Protein AF-A0A6A6UYT1-F1 (afdb_monomer)

Secondary structure (DSSP, 8-state):
--PPP--------------------S-EEEEEEEEEPPPPP---TTS-PPPPP-PPPEEEEEEEEESS---TTSS----SEEEEE--SSTTSEEEEEEETTTEEEEEEE--SSPPTT-EEEEEEETTEEEEEEE----EEEE---TT-----TT---GGG-EEEEEEEEEEE-----

Mean predicted aligned error: 13.17 Å

Organism: NCBI:txid1340428

pLDDT: mean 73.72, std 19.57, range [36.47, 96.88]

Nearest PDB structures (foldseek):
  1mm5-assembly1_A  TM=1.759E-01  e=7.778E+00  Escherichia coli

Structure (mmCIF, N/CA/C/O backbone):
data_AF-A0A6A6UYT1-F1
#
_entry.id   AF-A0A6A6UYT1-F1
#
loop_
_atom_site.group_PDB
_atom_site.id
_atom_site.type_symbol
_atom_site.label_atom_id
_atom_site.label_alt_id
_atom_site.label_comp_id
_atom_site.label_asym_id
_atom_site.label_entity_id
_atom_site.label_seq_id
_atom_site.pdbx_PDB_ins_code
_atom_site.Cartn_x
_atom_site.Cartn_y
_atom_site.Cartn_z
_atom_site.occupancy
_atom_site.B_iso_or_equiv
_atom_site.auth_seq_id
_atom_site.auth_comp_id
_atom_site.auth_asym_id
_atom_site.auth_atom_id
_atom_site.pdbx_PDB_model_num
ATOM 1 N N . MET A 1 1 ? -73.719 22.645 8.901 1.00 40.03 1 MET A N 1
ATOM 2 C CA . MET A 1 1 ? -72.627 21.664 9.084 1.00 40.03 1 MET A CA 1
ATOM 3 C C . MET A 1 1 ? -71.324 22.352 8.708 1.00 40.03 1 MET A C 1
ATOM 5 O O . MET A 1 1 ? -71.218 22.826 7.587 1.00 40.03 1 MET A O 1
ATOM 9 N N . LYS A 1 2 ? -70.410 22.539 9.666 1.00 40.00 2 LYS A N 1
ATOM 10 C CA . LYS A 1 2 ? -69.171 23.323 9.520 1.00 40.00 2 LYS A CA 1
ATOM 11 C C . LYS A 1 2 ? -68.005 22.356 9.755 1.00 40.00 2 LYS A C 1
ATOM 13 O O . LYS A 1 2 ? -67.832 21.895 10.878 1.00 40.00 2 LYS A O 1
ATOM 18 N N . LEU A 1 3 ? -67.289 21.981 8.698 1.00 43.38 3 LEU A N 1
ATOM 19 C CA . LEU A 1 3 ? -66.118 21.103 8.774 1.00 43.38 3 LEU A CA 1
ATOM 20 C C . LEU A 1 3 ? -64.873 21.965 9.019 1.00 43.38 3 LEU A C 1
ATOM 22 O O . LEU A 1 3 ? -64.619 22.905 8.271 1.00 43.38 3 LEU A O 1
ATOM 26 N N . HIS A 1 4 ? -64.138 21.668 10.091 1.00 44.16 4 HIS A N 1
ATOM 27 C CA . HIS A 1 4 ? -62.822 22.246 10.375 1.00 44.16 4 HIS A CA 1
ATOM 28 C C . HIS A 1 4 ? -61.732 21.404 9.693 1.00 44.16 4 HIS A C 1
ATOM 30 O O . HIS A 1 4 ? -61.844 20.176 9.707 1.00 44.16 4 HIS A O 1
ATOM 36 N N . PRO A 1 5 ? -60.664 22.012 9.148 1.00 54.75 5 PRO A N 1
ATOM 37 C CA . PRO A 1 5 ? -59.503 21.266 8.682 1.00 54.75 5 PRO A CA 1
ATOM 38 C C . PRO A 1 5 ? -58.620 20.844 9.868 1.00 54.75 5 PRO A C 1
ATOM 40 O O . PRO A 1 5 ? -58.173 21.676 10.658 1.00 54.75 5 PRO A O 1
ATOM 43 N N . LEU A 1 6 ? -58.383 19.535 9.984 1.00 52.75 6 LEU A N 1
ATOM 44 C CA . LEU A 1 6 ? -57.418 18.940 10.907 1.00 52.75 6 LEU A CA 1
ATOM 45 C C . LEU A 1 6 ? -56.005 19.183 10.354 1.00 52.75 6 LEU A C 1
ATOM 47 O O . LEU A 1 6 ? -55.655 18.675 9.290 1.00 52.75 6 LEU A O 1
ATOM 51 N N . ASN A 1 7 ? -55.210 19.977 11.065 1.00 45.34 7 ASN A N 1
ATOM 52 C CA . ASN A 1 7 ? -53.822 20.273 10.726 1.00 45.34 7 ASN A CA 1
ATOM 53 C C . ASN A 1 7 ? -52.926 19.173 11.325 1.00 45.34 7 ASN A C 1
ATOM 55 O O . ASN A 1 7 ? -52.722 19.130 12.538 1.00 45.34 7 ASN A O 1
ATOM 59 N N . LEU A 1 8 ? -52.460 18.241 10.491 1.00 48.25 8 LEU A N 1
ATOM 60 C CA . LEU A 1 8 ? -51.587 17.129 10.882 1.00 48.25 8 LEU A CA 1
ATOM 61 C C . LEU A 1 8 ? -50.122 17.578 10.766 1.00 48.25 8 LEU A C 1
ATOM 63 O O . LEU A 1 8 ? -49.530 17.550 9.690 1.00 48.25 8 LEU A O 1
ATOM 67 N N . LEU A 1 9 ? -49.543 18.021 11.883 1.00 42.53 9 LEU A N 1
ATOM 68 C CA . LEU A 1 9 ? -48.105 18.268 12.008 1.00 42.53 9 LEU A CA 1
ATOM 69 C C . LEU A 1 9 ? -47.388 16.926 12.216 1.00 42.53 9 LEU A C 1
ATOM 71 O O . LEU A 1 9 ? -47.440 16.347 13.299 1.00 42.53 9 LEU A O 1
ATOM 75 N N . LEU A 1 10 ? -46.735 16.427 11.165 1.00 49.78 10 LEU A N 1
ATOM 76 C CA . LEU A 1 10 ? -45.767 15.331 11.255 1.00 49.78 10 LEU A CA 1
ATOM 77 C C . LEU A 1 10 ? -44.455 15.848 11.876 1.00 49.78 10 LEU A C 1
ATOM 79 O O . LEU A 1 10 ? -43.948 16.877 11.422 1.00 49.78 10 LEU A O 1
ATOM 83 N N . PRO A 1 11 ? -43.861 15.157 12.865 1.00 51.66 11 PRO A N 1
ATOM 84 C CA . PRO A 1 11 ? -42.520 15.483 13.326 1.00 51.66 11 PRO A CA 1
ATOM 85 C C . PRO A 1 11 ? -41.485 15.039 12.281 1.00 51.66 11 PRO A C 1
ATOM 87 O O . PRO A 1 11 ? -41.372 13.856 11.961 1.00 51.66 11 PRO A O 1
ATOM 90 N N . PHE A 1 12 ? -40.709 15.994 11.761 1.00 45.69 12 PHE A N 1
ATOM 91 C CA . PHE A 1 12 ? -39.468 15.716 11.040 1.00 45.69 12 PHE A CA 1
ATOM 92 C C . PHE A 1 12 ? -38.454 15.135 12.031 1.00 45.69 12 PHE A C 1
ATOM 94 O O . PHE A 1 12 ? -37.893 15.854 12.857 1.00 45.69 12 PHE A O 1
ATOM 101 N N . ILE A 1 13 ? -38.225 13.824 11.967 1.00 45.16 13 ILE A N 1
ATOM 102 C CA . ILE A 1 13 ? -37.104 13.191 12.661 1.00 45.16 13 ILE A CA 1
ATOM 103 C C . ILE A 1 13 ? -35.846 13.521 11.849 1.00 45.16 13 ILE A C 1
ATOM 105 O O . ILE A 1 13 ? -35.578 12.902 10.822 1.00 45.16 13 ILE A O 1
ATOM 109 N N . HIS A 1 14 ? -35.079 14.519 12.288 1.00 36.47 14 HIS A N 1
ATOM 110 C CA . HIS A 1 14 ? -33.721 14.728 11.792 1.00 36.47 14 HIS A CA 1
ATOM 111 C C . HIS A 1 14 ? -32.809 13.664 12.417 1.00 36.47 14 HIS A C 1
ATOM 113 O O . HIS A 1 14 ? -3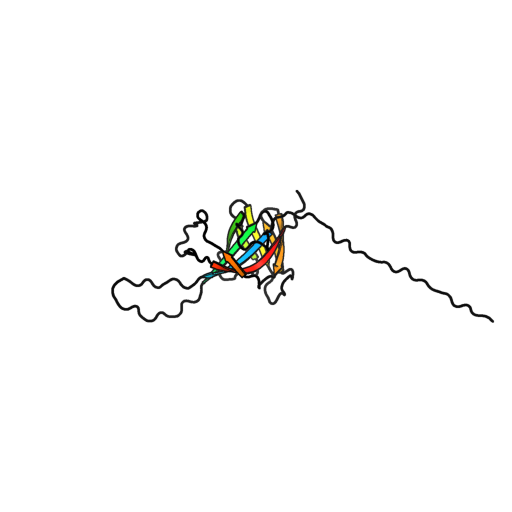2.364 13.818 13.552 1.00 36.47 14 HIS A O 1
ATOM 119 N N . LEU A 1 15 ? -32.521 12.582 11.684 1.00 37.88 15 LEU A N 1
ATOM 120 C CA . LEU A 1 15 ? -31.345 11.762 11.974 1.00 37.88 15 LEU A CA 1
ATOM 121 C C . LEU A 1 15 ? -30.106 12.586 11.610 1.00 37.88 15 LEU A C 1
ATOM 123 O O . LEU A 1 15 ? -29.667 12.610 10.462 1.00 37.88 15 LEU A O 1
ATOM 127 N N . THR A 1 16 ? -29.536 13.285 12.585 1.00 42.25 16 THR A N 1
ATOM 128 C CA . THR A 1 16 ? -28.141 13.704 12.494 1.00 42.25 16 THR A CA 1
ATOM 129 C C . THR A 1 16 ? -27.294 12.454 12.697 1.00 42.25 16 THR A C 1
ATOM 131 O O . THR A 1 16 ? -27.089 12.029 13.833 1.00 42.25 16 THR A O 1
ATOM 134 N N . ASN A 1 17 ? -26.829 11.838 11.606 1.00 43.53 17 ASN A N 1
ATOM 135 C CA . ASN A 1 17 ? -25.695 10.922 11.676 1.00 43.53 17 ASN A CA 1
ATOM 136 C C . ASN A 1 17 ? -24.505 11.737 12.193 1.00 43.53 17 ASN A C 1
ATOM 138 O O . ASN A 1 17 ? -23.814 12.403 11.425 1.00 43.53 17 ASN A O 1
ATOM 142 N N . ALA A 1 18 ? -24.294 11.732 13.507 1.00 42.59 18 ALA A N 1
ATOM 143 C CA . ALA A 1 18 ? -22.993 12.058 14.052 1.00 42.59 18 ALA A CA 1
ATOM 144 C C . ALA A 1 18 ? -22.072 10.925 13.598 1.00 42.59 18 ALA A C 1
ATOM 146 O O . ALA A 1 18 ? -22.158 9.806 14.103 1.00 42.59 18 ALA A O 1
ATOM 147 N N . LEU A 1 19 ? -21.269 11.198 12.569 1.00 45.78 19 LEU A N 1
ATOM 148 C CA . LEU A 1 19 ? -20.187 10.316 12.162 1.00 45.78 19 LEU A CA 1
ATOM 149 C C . LEU A 1 19 ? -19.305 10.126 13.407 1.00 45.78 19 LEU A C 1
ATOM 151 O O . LEU A 1 19 ? -18.877 11.137 13.973 1.00 45.78 19 LEU A O 1
ATOM 155 N N . PRO A 1 20 ? -19.092 8.897 13.905 1.00 43.19 20 PRO A N 1
ATOM 156 C CA . PRO A 1 20 ? -18.252 8.708 15.073 1.00 43.19 20 PRO A CA 1
ATOM 157 C C . PRO A 1 20 ? -16.861 9.242 14.737 1.00 43.19 20 PRO A C 1
ATOM 159 O O . PRO A 1 20 ? -16.185 8.711 13.860 1.00 43.19 20 PRO A O 1
ATOM 162 N N . THR A 1 21 ? -16.426 10.290 15.437 1.00 46.25 21 THR A N 1
ATOM 163 C CA . THR A 1 21 ? -15.017 10.684 15.516 1.00 46.25 21 THR A CA 1
ATOM 164 C C . THR A 1 21 ? -14.307 9.606 16.320 1.00 46.25 21 THR A C 1
ATOM 166 O O . THR A 1 21 ? -14.049 9.753 17.513 1.00 46.25 21 THR A O 1
ATOM 169 N N . THR A 1 22 ? -14.109 8.458 15.687 1.00 45.28 22 THR A N 1
ATOM 170 C CA . THR A 1 22 ? -13.227 7.425 16.195 1.00 45.28 22 THR A CA 1
ATOM 171 C C . THR A 1 22 ? -11.833 7.948 15.920 1.00 45.28 22 THR A C 1
ATOM 173 O O . THR A 1 22 ? -11.444 8.137 14.769 1.00 45.28 22 THR A O 1
ATOM 176 N N . THR A 1 23 ? -11.113 8.285 16.985 1.00 50.88 23 THR A N 1
ATOM 177 C CA . THR A 1 23 ? -9.672 8.515 16.925 1.00 50.88 23 THR A CA 1
ATOM 178 C C . THR A 1 23 ? -9.045 7.154 16.638 1.00 50.88 23 THR A C 1
ATOM 180 O O . THR A 1 23 ? -8.637 6.449 17.552 1.00 50.88 23 THR A O 1
ATOM 183 N N . GLY A 1 24 ? -9.127 6.723 15.379 1.00 52.88 24 GLY A N 1
ATOM 184 C CA . GLY A 1 24 ? -8.526 5.485 14.914 1.00 52.88 24 GLY A CA 1
ATOM 185 C C . GLY A 1 24 ? -7.011 5.547 15.069 1.00 52.88 24 GLY A C 1
ATOM 186 O O . GLY A 1 24 ? -6.418 6.630 15.109 1.00 52.88 24 GLY A O 1
ATOM 187 N N . SER A 1 25 ? -6.395 4.378 15.159 1.00 64.12 25 SER A N 1
ATOM 188 C CA . SER A 1 25 ? -4.965 4.171 15.101 1.00 64.12 25 SER A CA 1
ATOM 189 C C . SER A 1 25 ? -4.427 4.965 13.911 1.00 64.12 25 SER A C 1
ATOM 191 O O . SER A 1 25 ? -4.975 4.895 12.805 1.00 64.12 25 SER A O 1
ATOM 193 N N . PRO A 1 26 ? -3.358 5.747 14.113 1.00 80.62 26 PRO A N 1
ATOM 194 C CA . PRO A 1 26 ? -2.771 6.574 13.068 1.00 80.62 26 PRO A CA 1
ATOM 195 C C . PRO A 1 26 ? -2.078 5.738 11.972 1.00 80.62 26 PRO A C 1
ATOM 197 O O . PRO A 1 26 ? -1.466 6.295 11.058 1.00 80.62 26 PRO A O 1
ATOM 200 N N . HIS A 1 27 ? -2.140 4.407 12.054 1.00 92.25 27 HIS A N 1
ATOM 201 C CA . HIS A 1 27 ? -1.468 3.523 11.126 1.00 92.25 27 HIS A CA 1
ATOM 202 C C . HIS A 1 27 ? -2.150 3.508 9.758 1.00 92.25 27 HIS A C 1
ATOM 204 O O . HIS A 1 27 ? -3.363 3.333 9.620 1.00 92.25 27 HIS A O 1
ATOM 210 N N . THR A 1 28 ? -1.334 3.661 8.720 1.00 93.81 28 THR A N 1
ATOM 211 C CA . THR A 1 28 ? -1.781 3.602 7.327 1.00 93.81 28 THR A CA 1
ATOM 212 C C . THR A 1 28 ? -0.826 2.757 6.508 1.00 93.81 28 THR A C 1
ATOM 214 O O . THR A 1 28 ? 0.379 2.719 6.770 1.00 93.81 28 THR A O 1
ATOM 217 N N . LEU A 1 29 ? -1.372 2.064 5.516 1.00 94.44 29 LEU A N 1
ATOM 218 C CA . LEU A 1 29 ? -0.606 1.197 4.639 1.00 94.44 29 LEU A CA 1
ATOM 219 C C . LEU A 1 29 ? -0.995 1.475 3.187 1.00 94.44 29 LEU A C 1
ATOM 221 O O . LEU A 1 29 ? -2.172 1.484 2.850 1.00 94.44 29 LEU A O 1
ATOM 225 N N . TYR A 1 30 ? -0.010 1.719 2.333 1.00 93.75 30 TYR A N 1
ATOM 226 C CA . TYR A 1 30 ? -0.198 1.971 0.906 1.00 93.75 30 TYR A CA 1
ATOM 227 C C . TYR A 1 30 ? 0.334 0.785 0.120 1.00 93.75 30 TYR A C 1
ATOM 229 O O . TYR A 1 30 ? 1.468 0.362 0.326 1.00 93.75 30 TYR A O 1
ATOM 237 N N . LEU A 1 31 ? -0.483 0.248 -0.772 1.00 94.44 31 LEU A N 1
ATOM 238 C CA . LEU A 1 31 ? -0.118 -0.829 -1.677 1.00 94.44 31 LEU A CA 1
ATOM 239 C C . LEU A 1 31 ? 0.179 -0.210 -3.036 1.00 94.44 31 LEU A C 1
ATOM 241 O O . LEU A 1 31 ? -0.692 0.416 -3.640 1.00 94.44 31 LEU A O 1
ATOM 245 N N . LEU A 1 32 ? 1.425 -0.334 -3.471 1.00 92.25 32 LEU A N 1
ATOM 246 C CA . LEU A 1 32 ? 1.969 0.347 -4.633 1.00 92.25 32 LEU A CA 1
ATOM 247 C C . LEU A 1 32 ? 2.352 -0.652 -5.717 1.00 92.25 32 LEU A C 1
ATOM 249 O O . LEU A 1 32 ? 2.909 -1.709 -5.415 1.00 92.25 32 LEU A O 1
ATOM 253 N N . THR A 1 33 ? 2.176 -0.258 -6.971 1.00 91.00 33 THR A N 1
ATOM 254 C CA . THR A 1 33 ? 2.817 -0.897 -8.123 1.00 91.00 33 THR A CA 1
ATOM 255 C C . THR A 1 33 ? 3.837 0.062 -8.709 1.00 91.00 33 THR A C 1
ATOM 257 O O . THR A 1 33 ? 3.494 1.147 -9.172 1.00 91.00 33 THR A O 1
ATOM 260 N N . CYS A 1 34 ? 5.101 -0.339 -8.688 1.00 86.62 34 CYS A N 1
ATOM 261 C CA . CYS A 1 34 ? 6.221 0.409 -9.237 1.00 86.62 34 CYS A CA 1
ATOM 262 C C . CYS A 1 34 ? 6.620 -0.162 -10.592 1.00 86.62 34 CYS A C 1
ATOM 264 O O . CYS A 1 34 ? 6.793 -1.375 -10.732 1.00 86.62 34 CYS A O 1
ATOM 266 N N . LEU A 1 35 ? 6.798 0.704 -11.586 1.00 80.44 35 LEU A N 1
ATOM 267 C CA . LEU A 1 35 ? 7.278 0.292 -12.901 1.00 80.44 35 LEU A CA 1
ATOM 268 C C . LEU A 1 35 ? 8.803 0.359 -12.923 1.00 80.44 35 LEU A C 1
ATOM 270 O O . LEU A 1 35 ? 9.390 1.432 -12.793 1.00 80.44 35 LEU A O 1
ATOM 274 N N . SER A 1 36 ? 9.447 -0.792 -13.103 1.00 68.81 36 SER A N 1
ATOM 275 C CA . SER A 1 36 ? 10.892 -0.854 -13.287 1.00 68.81 36 SER A CA 1
ATOM 276 C C . SER A 1 36 ? 11.229 -0.717 -14.772 1.00 68.81 36 SER A C 1
ATOM 278 O O . SER A 1 36 ? 10.698 -1.478 -15.596 1.00 68.81 36 SER A O 1
ATOM 280 N N . PRO A 1 37 ? 12.128 0.211 -15.152 1.00 59.66 37 PRO A N 1
ATOM 281 C CA . PRO A 1 37 ? 12.653 0.231 -16.506 1.00 59.66 37 PRO A CA 1
ATOM 282 C C . PRO A 1 37 ? 13.384 -1.094 -16.788 1.00 59.66 37 PRO A C 1
ATOM 284 O O . PRO A 1 37 ? 13.997 -1.666 -15.881 1.00 59.66 37 PRO A O 1
ATOM 287 N N . PRO A 1 38 ? 13.330 -1.614 -18.027 1.00 56.16 38 PRO A N 1
ATOM 288 C CA . PRO A 1 38 ? 14.017 -2.852 -18.368 1.00 56.16 38 PRO A CA 1
ATOM 289 C C . PRO A 1 38 ? 15.521 -2.718 -18.075 1.00 56.16 38 PRO A C 1
ATOM 291 O O . PRO A 1 38 ? 16.105 -1.667 -18.365 1.00 56.16 38 PRO A O 1
ATOM 294 N N . PRO A 1 39 ? 16.168 -3.756 -17.506 1.00 57.06 39 PRO A N 1
ATOM 295 C CA . PRO A 1 39 ? 17.579 -3.683 -17.162 1.00 57.06 39 PRO A CA 1
ATOM 296 C C . PRO A 1 39 ? 18.408 -3.385 -18.417 1.00 57.06 39 PRO A C 1
ATOM 298 O O . PRO A 1 39 ? 18.122 -3.943 -19.486 1.00 57.06 39 PRO A O 1
ATOM 301 N N . PRO A 1 40 ? 19.443 -2.529 -18.321 1.00 55.50 40 PRO A N 1
ATOM 302 C CA . PRO A 1 40 ? 20.315 -2.285 -19.454 1.00 55.50 40 PRO A CA 1
ATOM 303 C C . PRO A 1 40 ? 20.961 -3.611 -19.878 1.00 55.50 40 PRO A C 1
ATOM 305 O O . PRO A 1 40 ? 21.370 -4.406 -19.024 1.00 55.50 40 PRO A O 1
ATOM 308 N N . PRO A 1 41 ? 21.060 -3.879 -21.188 1.00 56.25 41 PRO A N 1
ATOM 309 C CA . PRO A 1 41 ? 21.646 -5.116 -21.684 1.00 56.25 41 PRO A CA 1
ATOM 310 C C . PRO A 1 41 ? 23.091 -5.257 -21.176 1.00 56.25 41 PRO A C 1
ATOM 312 O O . PRO A 1 41 ? 23.835 -4.267 -21.157 1.00 56.25 41 PRO A O 1
ATOM 315 N N . PRO A 1 42 ? 23.547 -6.471 -20.820 1.00 57.78 42 PRO A N 1
ATOM 316 C CA . PRO A 1 42 ? 24.960 -6.713 -20.585 1.00 57.78 42 PRO A CA 1
ATOM 317 C C . PRO A 1 42 ? 25.696 -6.582 -21.925 1.00 57.78 42 PRO A C 1
ATOM 319 O O . PRO A 1 42 ? 25.802 -7.539 -22.684 1.00 57.78 42 PRO A O 1
ATOM 322 N N . CYS A 1 43 ? 26.182 -5.386 -22.248 1.00 57.41 43 CYS A N 1
ATOM 323 C CA . CYS A 1 43 ? 27.049 -5.170 -23.401 1.00 57.41 43 CYS A CA 1
ATOM 324 C C . CYS A 1 43 ? 28.503 -5.432 -22.960 1.00 57.41 43 CYS A C 1
ATOM 326 O O . CYS A 1 43 ? 29.093 -4.592 -22.268 1.00 57.41 43 CYS A O 1
ATOM 328 N N . PRO A 1 44 ? 29.121 -6.580 -23.312 1.00 58.34 44 PRO A N 1
ATOM 329 C CA . PRO A 1 44 ? 30.555 -6.748 -23.126 1.00 58.34 44 PRO A CA 1
ATOM 330 C C . PRO A 1 44 ? 31.273 -5.670 -23.944 1.00 58.34 44 PRO A C 1
ATOM 332 O O . PRO A 1 44 ? 30.966 -5.456 -25.114 1.00 58.34 44 PRO A O 1
ATOM 335 N N . ARG A 1 45 ? 32.211 -4.974 -23.294 1.00 52.56 45 ARG A N 1
ATOM 336 C CA . ARG A 1 45 ? 32.819 -3.680 -23.664 1.00 52.56 45 ARG A CA 1
ATOM 337 C C . ARG A 1 45 ? 33.466 -3.540 -25.061 1.00 52.56 45 ARG A C 1
ATOM 339 O O . ARG A 1 45 ? 34.144 -2.543 -25.271 1.00 52.56 45 ARG A O 1
ATOM 346 N N . LEU A 1 46 ? 33.307 -4.466 -26.011 1.00 52.12 46 LEU A N 1
ATOM 347 C CA . LEU A 1 46 ? 34.089 -4.439 -27.253 1.00 52.12 46 LEU A CA 1
ATOM 348 C C . LEU A 1 46 ? 33.389 -4.736 -28.587 1.00 52.12 46 LEU A C 1
ATOM 350 O O . LEU A 1 46 ? 33.989 -4.382 -29.594 1.00 52.12 46 LEU A O 1
ATOM 354 N N . PHE A 1 47 ? 32.172 -5.287 -28.679 1.00 48.50 47 PHE A N 1
ATOM 355 C CA . PHE A 1 47 ? 31.579 -5.548 -30.006 1.00 48.50 47 PHE A CA 1
ATOM 356 C C . PHE A 1 47 ? 30.047 -5.443 -30.029 1.00 48.50 47 PHE A C 1
ATOM 358 O O . PHE A 1 47 ? 29.370 -6.138 -29.283 1.00 48.50 47 PHE A O 1
ATOM 365 N N . LEU A 1 48 ? 29.546 -4.561 -30.909 1.00 53.00 48 LEU A N 1
ATOM 366 C CA . LEU A 1 48 ? 28.226 -4.548 -31.567 1.00 53.00 48 LEU A CA 1
ATOM 367 C C . LEU A 1 48 ? 27.099 -5.281 -30.811 1.00 53.00 48 LEU A C 1
ATOM 369 O O . LEU A 1 48 ? 26.899 -6.479 -31.002 1.00 53.00 48 LEU A O 1
ATOM 373 N N . CYS A 1 49 ? 26.323 -4.553 -30.001 1.00 59.31 49 CYS A N 1
ATOM 374 C CA . CYS A 1 49 ? 25.129 -5.121 -29.372 1.00 59.31 49 CYS A CA 1
ATOM 375 C C . CYS A 1 49 ? 24.050 -5.350 -30.460 1.00 59.31 49 CYS A C 1
ATOM 377 O O . CYS A 1 49 ? 23.713 -4.403 -31.179 1.00 59.31 49 CYS A O 1
ATOM 379 N N . PRO A 1 50 ? 23.538 -6.584 -30.645 1.00 54.81 50 PRO A N 1
ATOM 380 C CA . PRO A 1 50 ? 22.438 -6.841 -31.571 1.00 54.81 50 PRO A CA 1
ATOM 381 C C . PRO A 1 50 ? 21.161 -6.115 -31.104 1.00 54.81 50 PRO A C 1
ATOM 383 O O . PRO A 1 50 ? 21.022 -5.850 -29.907 1.00 54.81 50 PRO A O 1
ATOM 386 N N . PRO A 1 51 ? 20.223 -5.784 -32.014 1.00 50.72 51 PRO A N 1
ATOM 387 C CA . PRO A 1 51 ? 18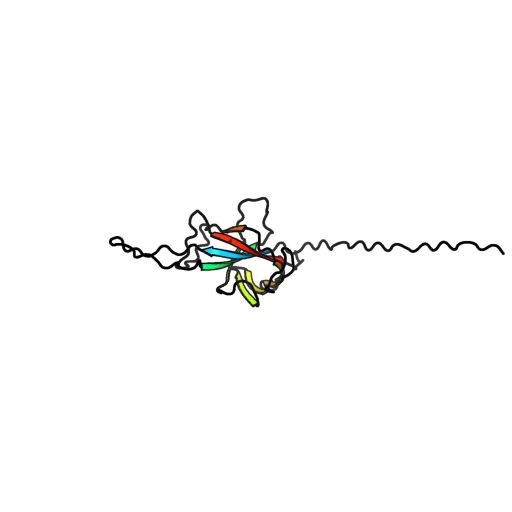.954 -5.167 -31.639 1.00 50.72 51 PRO A CA 1
ATOM 388 C C . PRO A 1 51 ? 18.196 -6.075 -30.662 1.00 50.72 51 PRO A C 1
ATOM 390 O O . PRO A 1 51 ? 17.952 -7.251 -30.934 1.00 50.72 51 PRO A O 1
ATOM 393 N N . ILE A 1 52 ? 17.882 -5.514 -29.499 1.00 54.56 52 ILE A N 1
ATOM 394 C CA . ILE A 1 52 ? 17.292 -6.200 -28.348 1.00 54.56 52 ILE A CA 1
ATOM 395 C C . ILE A 1 52 ? 15.788 -6.380 -28.612 1.00 54.56 52 ILE A C 1
ATOM 397 O O . ILE A 1 52 ? 15.140 -5.410 -29.015 1.00 54.56 52 ILE A O 1
ATOM 401 N N . PRO A 1 53 ? 15.198 -7.573 -28.404 1.00 52.34 53 PRO A N 1
ATOM 402 C CA . PRO A 1 53 ? 13.745 -7.700 -28.351 1.00 52.34 53 PRO A CA 1
ATOM 403 C C . PRO A 1 53 ? 13.219 -6.912 -27.140 1.00 52.34 53 PRO A C 1
ATOM 405 O O . PRO A 1 53 ? 13.875 -6.932 -26.103 1.00 52.34 53 PRO A O 1
ATOM 408 N N . PRO A 1 54 ? 12.071 -6.221 -27.226 1.00 50.62 54 PRO A N 1
ATOM 409 C CA . PRO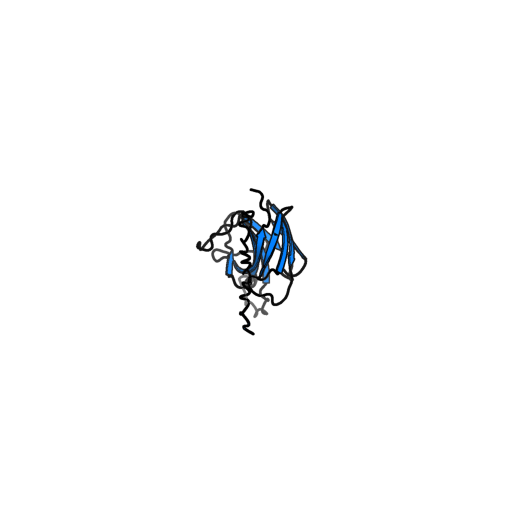 A 1 54 ? 11.558 -5.425 -26.116 1.00 50.62 54 PRO A CA 1
ATOM 410 C C . PRO A 1 54 ? 11.337 -6.323 -24.893 1.00 50.62 54 PRO A C 1
ATOM 412 O O . PRO A 1 54 ? 10.410 -7.130 -24.869 1.00 50.62 54 PRO A O 1
ATOM 415 N N . THR A 1 55 ? 12.202 -6.214 -23.886 1.00 55.31 55 THR A N 1
ATOM 416 C CA . THR A 1 55 ? 11.950 -6.782 -22.565 1.00 55.31 55 THR A CA 1
ATOM 417 C C . THR A 1 55 ? 10.780 -6.004 -21.982 1.00 55.31 55 THR A C 1
ATOM 419 O O . THR A 1 55 ? 10.860 -4.783 -21.840 1.00 55.31 55 THR A O 1
ATOM 422 N N . SER A 1 56 ? 9.669 -6.689 -21.720 1.00 54.19 56 SER A N 1
ATOM 423 C CA . SER A 1 56 ? 8.498 -6.082 -21.093 1.00 54.19 56 SER A CA 1
ATOM 424 C C . SER A 1 56 ? 8.904 -5.384 -19.788 1.00 54.19 56 SER A C 1
ATOM 426 O O . SER A 1 56 ? 9.768 -5.907 -19.078 1.00 54.19 56 SER A O 1
ATOM 428 N N . PRO A 1 57 ? 8.324 -4.212 -19.468 1.00 60.72 57 PRO A N 1
ATOM 429 C CA . PRO A 1 57 ? 8.569 -3.567 -18.184 1.00 60.72 57 PRO A CA 1
ATOM 430 C C . PRO A 1 57 ? 8.200 -4.540 -17.060 1.00 60.72 57 PRO A C 1
ATOM 432 O O . PRO A 1 57 ? 7.141 -5.166 -17.105 1.00 60.72 57 PRO A O 1
ATOM 435 N N . SER A 1 58 ? 9.089 -4.688 -16.080 1.00 72.88 58 SER A N 1
ATOM 436 C CA . SER A 1 58 ? 8.798 -5.456 -14.869 1.00 72.88 58 SER A CA 1
ATOM 437 C C . SER A 1 58 ? 8.057 -4.548 -13.897 1.00 72.88 58 SER A C 1
ATOM 439 O O . SER A 1 58 ? 8.452 -3.394 -13.722 1.00 72.88 58 SER A O 1
ATOM 441 N N . SER A 1 59 ? 7.013 -5.049 -13.245 1.00 79.62 59 SER A N 1
ATOM 442 C CA . SER A 1 59 ? 6.394 -4.363 -12.112 1.00 79.62 59 SER A CA 1
ATOM 443 C C . SER A 1 59 ? 6.916 -4.930 -10.794 1.00 79.62 59 SER A C 1
ATOM 445 O O . SER A 1 59 ? 7.223 -6.116 -10.690 1.00 79.62 59 SER A O 1
ATOM 447 N N . THR A 1 60 ? 7.025 -4.070 -9.787 1.00 85.25 60 THR A N 1
ATOM 448 C CA . THR A 1 60 ? 7.330 -4.445 -8.403 1.00 85.25 60 THR A CA 1
ATOM 449 C C . THR A 1 60 ? 6.193 -3.969 -7.518 1.00 85.25 60 THR A C 1
ATOM 451 O O . THR A 1 60 ? 5.721 -2.845 -7.670 1.00 85.25 60 THR A O 1
ATOM 454 N N . HIS A 1 61 ? 5.763 -4.805 -6.581 1.00 89.75 61 HIS A N 1
ATOM 455 C CA . HIS A 1 61 ? 4.628 -4.518 -5.715 1.00 89.75 61 HIS A CA 1
ATOM 456 C C . HIS A 1 61 ? 5.129 -4.250 -4.293 1.00 89.75 61 HIS A C 1
ATOM 458 O O . HIS A 1 61 ? 5.715 -5.129 -3.662 1.00 89.75 61 HIS A O 1
ATOM 464 N N . LEU A 1 62 ? 4.922 -3.033 -3.787 1.00 90.94 62 LEU A N 1
ATOM 465 C CA . LEU A 1 62 ? 5.405 -2.600 -2.472 1.00 90.94 62 LEU A CA 1
ATOM 466 C C . LEU A 1 62 ? 4.252 -2.279 -1.521 1.00 90.94 62 LEU A C 1
ATOM 468 O O . LEU A 1 62 ? 3.325 -1.563 -1.877 1.00 90.94 62 LEU A O 1
ATOM 472 N N . ALA A 1 63 ? 4.341 -2.747 -0.282 1.00 92.81 63 ALA A N 1
ATOM 473 C CA . ALA A 1 63 ? 3.497 -2.316 0.820 1.00 92.81 63 ALA A CA 1
ATOM 474 C C . ALA A 1 63 ? 4.269 -1.315 1.684 1.00 92.81 63 ALA A C 1
ATOM 476 O O . ALA A 1 63 ? 5.267 -1.671 2.307 1.00 92.81 63 ALA A O 1
ATOM 477 N N . VAL A 1 64 ? 3.806 -0.073 1.740 1.00 91.75 64 VAL A N 1
ATOM 478 C CA . VAL A 1 64 ? 4.450 1.027 2.456 1.00 91.75 64 VAL A CA 1
ATOM 479 C C . VAL A 1 64 ? 3.645 1.355 3.704 1.00 91.75 64 VAL A C 1
ATOM 481 O O . VAL A 1 64 ? 2.499 1.787 3.617 1.00 91.75 64 VAL A O 1
ATOM 484 N N . PHE A 1 65 ? 4.246 1.144 4.868 1.00 92.44 65 PHE A N 1
ATOM 485 C CA . PHE A 1 65 ? 3.607 1.296 6.167 1.00 92.44 65 PHE A CA 1
ATOM 486 C C . PHE A 1 65 ? 4.063 2.574 6.873 1.00 92.44 65 PHE A C 1
ATOM 488 O O . PHE A 1 65 ? 5.261 2.861 6.961 1.00 92.44 65 PHE A O 1
ATOM 495 N N . PHE A 1 66 ? 3.103 3.299 7.441 1.00 91.62 66 PHE A N 1
ATOM 496 C CA . PHE A 1 66 ? 3.336 4.465 8.278 1.00 91.62 66 PHE A CA 1
ATOM 497 C C . PHE A 1 66 ? 2.648 4.295 9.629 1.00 91.62 66 PHE A C 1
ATOM 499 O O . PHE A 1 66 ? 1.450 4.024 9.682 1.00 91.62 66 PHE A O 1
ATOM 506 N N . THR A 1 67 ? 3.372 4.559 10.717 1.00 90.50 67 THR A N 1
ATOM 507 C CA . THR A 1 67 ? 2.788 4.662 12.066 1.00 90.50 67 THR A CA 1
ATOM 508 C C . THR A 1 67 ? 2.037 5.972 12.296 1.00 90.50 67 THR A C 1
ATOM 510 O O . THR A 1 67 ? 1.355 6.131 13.299 1.00 90.50 67 THR A O 1
ATOM 513 N N . THR A 1 68 ? 2.188 6.940 11.398 1.00 85.88 68 THR A N 1
ATOM 514 C CA . THR A 1 68 ? 1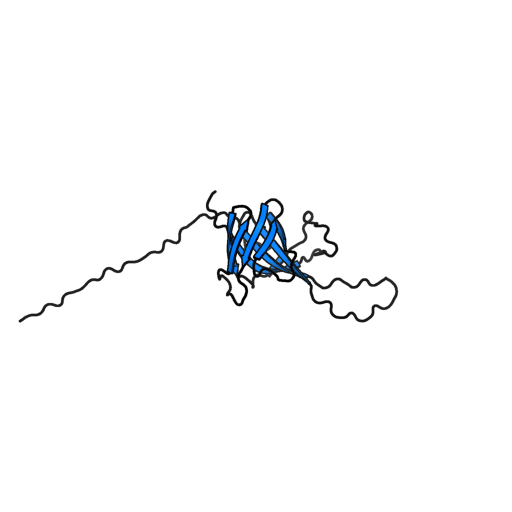.452 8.207 11.415 1.00 85.88 68 THR A CA 1
ATOM 515 C C . THR A 1 68 ? 1.054 8.572 9.999 1.00 85.88 68 THR A C 1
ATOM 517 O O . THR A 1 68 ? 1.922 8.471 9.130 1.00 85.88 68 THR A O 1
ATOM 520 N N . PRO A 1 69 ? -0.184 9.030 9.734 1.00 81.50 69 PRO A N 1
ATOM 521 C CA . PRO A 1 69 ? -0.618 9.267 8.374 1.00 81.50 69 PRO A CA 1
ATOM 522 C C . PRO A 1 69 ? 0.304 10.280 7.698 1.00 81.50 69 PRO A C 1
ATOM 524 O O . PRO A 1 69 ? 0.664 11.293 8.312 1.00 81.50 69 PRO A O 1
ATOM 527 N N . PRO A 1 70 ? 0.696 10.017 6.448 1.00 80.38 70 PRO A N 1
ATOM 528 C CA . PRO A 1 70 ? 1.592 10.898 5.739 1.00 80.38 70 PRO A CA 1
ATOM 529 C C . PRO A 1 70 ? 0.981 12.300 5.551 1.00 80.38 70 PRO A C 1
ATOM 531 O O . PRO A 1 70 ? -0.179 12.444 5.165 1.00 80.38 70 PRO A O 1
ATOM 534 N N . ASN A 1 71 ? 1.766 13.360 5.772 1.00 79.50 71 ASN A N 1
ATOM 535 C CA . ASN A 1 71 ? 1.361 14.729 5.452 1.00 79.50 71 ASN A CA 1
ATOM 536 C C . ASN A 1 71 ? 1.413 14.945 3.936 1.00 79.50 71 ASN A C 1
ATOM 538 O O . ASN A 1 71 ? 2.461 15.280 3.385 1.00 79.50 71 ASN A O 1
ATOM 542 N N . LEU A 1 72 ? 0.263 14.818 3.277 1.00 73.50 72 LEU A N 1
ATOM 543 C CA . LEU A 1 72 ? 0.118 14.953 1.823 1.00 73.50 72 LEU A CA 1
ATOM 544 C C . LEU A 1 72 ? 0.516 16.336 1.264 1.00 73.50 72 LEU A C 1
ATOM 546 O O . LEU A 1 72 ? 0.656 16.485 0.056 1.00 73.50 72 LEU A O 1
ATOM 550 N N . SER A 1 73 ? 0.727 17.349 2.115 1.00 74.31 73 SER A N 1
ATOM 551 C CA . SER A 1 73 ? 1.271 18.651 1.688 1.00 74.31 73 SER A CA 1
ATOM 552 C C . SER A 1 73 ? 2.799 18.641 1.541 1.00 74.31 73 SER A C 1
ATOM 554 O O . SER A 1 73 ? 3.369 19.554 0.940 1.00 74.31 73 SER A O 1
ATOM 556 N N . SER A 1 74 ? 3.479 17.638 2.106 1.00 73.44 74 SER A N 1
ATOM 557 C CA . SER A 1 74 ? 4.920 17.448 1.948 1.00 73.44 74 SER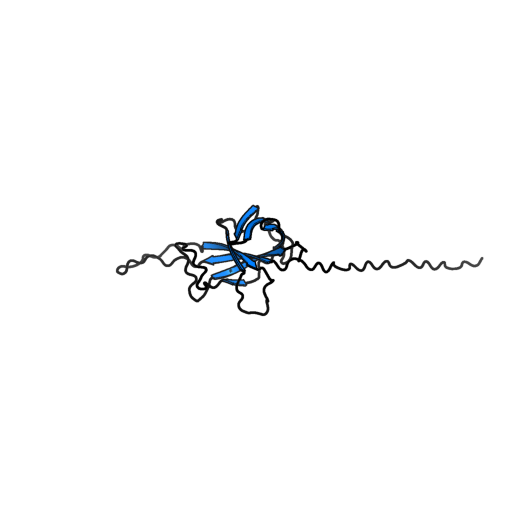 A CA 1
ATOM 558 C C . SER A 1 74 ? 5.229 16.737 0.635 1.00 73.44 74 SER A C 1
ATOM 560 O O . SER A 1 74 ? 4.581 15.759 0.273 1.00 73.44 74 SER A O 1
ATOM 562 N N . LYS A 1 75 ? 6.285 17.190 -0.048 1.00 72.38 75 LYS A N 1
ATOM 563 C CA . LYS A 1 75 ? 6.782 16.561 -1.282 1.00 72.38 75 LYS A CA 1
ATOM 564 C C . LYS A 1 75 ? 7.531 15.250 -1.037 1.00 72.38 75 LYS A C 1
ATOM 566 O O . LYS A 1 75 ? 7.678 14.463 -1.964 1.00 72.38 75 LYS A O 1
ATOM 571 N N . THR A 1 76 ? 8.017 15.033 0.183 1.00 75.81 76 THR A N 1
ATOM 572 C CA . THR A 1 76 ? 8.830 13.866 0.543 1.00 75.81 76 THR A CA 1
ATOM 573 C C . THR A 1 76 ? 8.418 13.371 1.914 1.00 75.81 76 THR A C 1
ATOM 575 O O . THR A 1 76 ? 8.214 14.178 2.828 1.00 75.81 76 THR A O 1
ATOM 578 N N . GLN A 1 77 ? 8.284 12.053 2.044 1.00 80.50 77 GLN A N 1
ATOM 579 C CA . GLN A 1 77 ? 7.903 11.392 3.284 1.00 80.50 77 GLN A CA 1
ATOM 580 C C . GLN A 1 77 ? 8.666 10.086 3.429 1.00 80.50 77 GLN A C 1
ATOM 582 O O . GLN A 1 77 ? 8.789 9.332 2.466 1.00 80.50 77 GLN A O 1
ATOM 587 N N . THR A 1 78 ? 9.158 9.832 4.636 1.00 83.19 78 THR A N 1
ATOM 588 C CA . THR A 1 78 ? 9.877 8.603 4.959 1.00 83.19 78 THR A CA 1
ATOM 589 C C . THR A 1 78 ? 8.890 7.620 5.579 1.00 83.19 78 THR A C 1
ATOM 591 O O . THR A 1 78 ? 8.294 7.942 6.613 1.00 83.19 78 THR A O 1
ATOM 594 N N . PRO A 1 79 ? 8.669 6.448 4.965 1.00 86.56 79 PRO A N 1
ATOM 595 C CA . PRO A 1 79 ? 7.814 5.437 5.555 1.00 86.56 79 PRO A CA 1
ATOM 596 C C . PRO A 1 79 ? 8.452 4.834 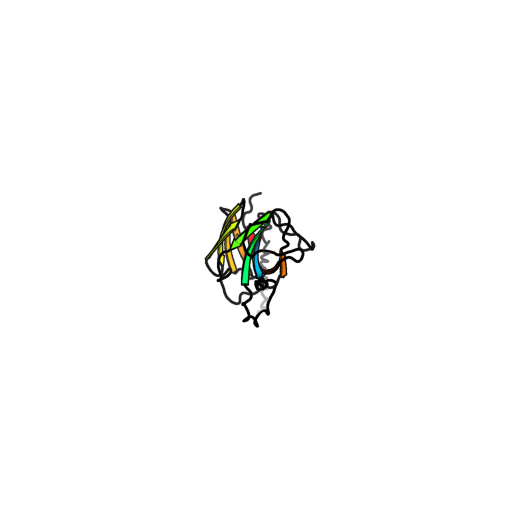6.795 1.00 86.56 79 PRO A C 1
ATOM 598 O O . PRO A 1 79 ? 9.672 4.805 6.945 1.00 86.56 79 PRO A O 1
ATOM 601 N N . THR A 1 80 ? 7.612 4.316 7.684 1.00 89.00 80 THR A N 1
ATOM 602 C CA . THR A 1 80 ? 8.101 3.624 8.873 1.00 89.00 80 THR A CA 1
ATOM 603 C C . THR A 1 80 ? 8.683 2.261 8.512 1.00 89.00 80 THR A C 1
ATOM 605 O O . THR A 1 80 ? 9.674 1.832 9.097 1.00 89.00 80 THR A O 1
ATOM 608 N N . SER A 1 81 ? 8.064 1.563 7.559 1.00 89.12 81 SER A N 1
ATOM 609 C CA . SER A 1 81 ? 8.556 0.284 7.054 1.00 89.12 81 SER A CA 1
ATOM 610 C C . SER A 1 81 ? 8.002 -0.001 5.663 1.00 89.12 81 SER A C 1
ATOM 612 O O . SER A 1 81 ? 6.970 0.542 5.269 1.00 89.12 81 SER A O 1
ATOM 614 N N . ILE A 1 82 ? 8.682 -0.869 4.922 1.00 87.31 82 ILE A N 1
ATOM 615 C CA . ILE A 1 82 ? 8.268 -1.324 3.596 1.00 87.31 82 ILE A CA 1
ATOM 616 C C . ILE A 1 82 ? 8.322 -2.852 3.582 1.00 87.31 82 ILE A C 1
ATOM 618 O O . ILE A 1 82 ? 9.207 -3.464 4.187 1.00 87.31 82 ILE A O 1
ATOM 622 N N . GLY A 1 83 ? 7.368 -3.467 2.897 1.00 88.94 83 GLY A N 1
ATOM 623 C CA . GLY A 1 83 ? 7.424 -4.863 2.494 1.00 88.94 83 GLY A CA 1
ATOM 624 C C . GLY A 1 83 ? 7.255 -5.001 0.990 1.00 88.94 83 GLY A C 1
ATOM 625 O O . GLY A 1 83 ? 6.627 -4.163 0.353 1.00 88.94 83 GLY A O 1
ATOM 626 N N . GLU A 1 84 ? 7.795 -6.071 0.427 1.00 88.75 84 GLU A N 1
ATOM 627 C CA . GLU A 1 84 ? 7.655 -6.396 -0.991 1.00 88.75 84 GLU A CA 1
ATOM 628 C C . GLU A 1 84 ? 6.750 -7.615 -1.156 1.00 88.75 84 GLU A C 1
ATOM 630 O O . GLU A 1 84 ? 6.813 -8.575 -0.377 1.00 88.75 84 GLU A O 1
ATOM 635 N N . LEU A 1 85 ? 5.877 -7.550 -2.156 1.00 88.31 85 LEU A N 1
ATOM 636 C CA . LEU A 1 85 ? 5.030 -8.654 -2.558 1.00 88.31 85 LEU A CA 1
ATOM 637 C C . LEU A 1 85 ? 5.680 -9.396 -3.730 1.00 88.31 85 LEU A C 1
ATOM 639 O O . LEU A 1 85 ? 5.764 -8.879 -4.841 1.00 88.31 85 LEU A O 1
ATOM 643 N N . ASP A 1 86 ? 6.064 -10.643 -3.476 1.00 79.44 86 ASP A N 1
ATOM 644 C CA . ASP A 1 86 ? 6.608 -11.564 -4.477 1.00 79.44 86 ASP A CA 1
ATOM 645 C C . ASP A 1 86 ? 5.468 -12.240 -5.266 1.00 79.44 86 ASP A C 1
ATOM 647 O O . ASP A 1 86 ? 5.128 -13.405 -5.045 1.00 79.44 86 ASP A O 1
ATOM 651 N N . THR A 1 87 ? 4.779 -11.476 -6.123 1.00 74.94 87 THR A N 1
ATOM 652 C CA . THR A 1 87 ? 3.854 -12.029 -7.127 1.00 74.94 87 THR A CA 1
ATOM 653 C C . THR A 1 87 ? 3.713 -11.130 -8.355 1.00 74.94 87 THR A C 1
ATOM 655 O O . THR A 1 87 ? 3.755 -9.902 -8.269 1.00 74.94 87 THR A O 1
ATOM 658 N N . GLU A 1 88 ? 3.472 -11.758 -9.506 1.00 70.94 88 GLU A N 1
ATOM 659 C CA . GLU A 1 88 ? 3.133 -11.089 -10.767 1.00 70.94 88 GLU A CA 1
ATOM 660 C C . GLU A 1 88 ? 1.646 -10.697 -10.854 1.00 70.94 88 GLU A C 1
ATOM 662 O O . GLU A 1 88 ? 1.264 -9.886 -11.692 1.00 70.94 88 GLU A O 1
ATOM 667 N N . THR A 1 89 ? 0.784 -11.256 -9.997 1.00 73.62 89 THR A N 1
ATOM 668 C CA . THR A 1 89 ? -0.679 -11.057 -10.064 1.00 73.62 89 THR A CA 1
ATOM 669 C C . THR A 1 89 ? -1.165 -9.752 -9.426 1.00 73.62 89 THR A C 1
ATOM 671 O O . THR A 1 89 ? -2.366 -9.476 -9.431 1.00 73.62 89 THR A O 1
ATOM 674 N N . GLY A 1 90 ? -0.252 -8.967 -8.854 1.00 85.56 90 GLY A N 1
ATOM 675 C CA . GLY A 1 90 ? -0.550 -7.738 -8.129 1.00 85.56 90 GLY A CA 1
ATOM 676 C C . GLY A 1 90 ? -1.361 -7.958 -6.855 1.00 85.56 90 GLY A C 1
ATOM 677 O O . GLY A 1 90 ? -1.280 -9.006 -6.216 1.00 85.56 90 GLY A O 1
ATOM 678 N N . TRP A 1 91 ? -2.142 -6.945 -6.480 1.00 91.12 91 TRP A N 1
ATOM 679 C CA . TRP A 1 91 ? -2.817 -6.873 -5.179 1.00 91.12 91 TRP A CA 1
ATOM 680 C C . TRP A 1 91 ? -4.150 -7.625 -5.101 1.00 91.12 91 TRP A C 1
ATOM 682 O O . TRP A 1 91 ? -4.709 -7.763 -4.017 1.00 91.12 91 TRP A O 1
ATOM 692 N N . THR A 1 92 ? -4.680 -8.114 -6.224 1.00 91.62 92 THR A N 1
ATOM 693 C CA . THR A 1 92 ? -6.011 -8.741 -6.262 1.00 91.62 92 THR A CA 1
ATOM 694 C C . THR A 1 92 ? -6.012 -10.120 -5.601 1.00 91.62 92 THR A C 1
ATOM 696 O O . THR A 1 92 ? -5.131 -10.945 -5.836 1.00 91.62 92 THR A O 1
ATOM 699 N N . GLY A 1 93 ? -7.062 -10.412 -4.835 1.00 91.81 93 GLY A N 1
ATOM 700 C CA . GLY A 1 93 ? -7.241 -11.676 -4.132 1.00 91.81 93 GLY A CA 1
ATOM 701 C C . GLY A 1 93 ? -6.576 -11.671 -2.759 1.00 91.81 93 GLY A C 1
ATOM 702 O O . GLY A 1 93 ? -6.524 -10.650 -2.075 1.00 91.81 93 GLY A O 1
ATOM 703 N N . THR A 1 94 ? -6.118 -12.841 -2.314 1.00 93.12 94 THR A N 1
ATOM 704 C CA . THR A 1 94 ? -5.429 -12.966 -1.026 1.00 93.12 94 THR A CA 1
ATOM 705 C C . THR A 1 94 ? -3.963 -12.589 -1.169 1.00 93.12 94 THR A C 1
ATOM 707 O O . THR A 1 94 ? -3.188 -13.315 -1.789 1.00 93.12 94 THR A O 1
ATOM 710 N N . THR A 1 95 ? -3.575 -11.506 -0.508 1.00 92.88 95 THR A N 1
ATOM 711 C CA . THR A 1 95 ? -2.208 -10.994 -0.491 1.00 92.88 95 THR A CA 1
ATOM 712 C C . THR A 1 95 ? -1.566 -11.210 0.875 1.00 92.88 95 THR A C 1
ATOM 714 O O . THR A 1 95 ? -2.228 -11.091 1.909 1.00 92.88 95 THR A O 1
ATOM 717 N N . ARG A 1 96 ? -0.261 -11.512 0.889 1.00 93.56 96 ARG A N 1
ATOM 718 C CA . ARG A 1 96 ? 0.554 -11.615 2.106 1.00 93.56 96 ARG A CA 1
ATOM 719 C C . ARG A 1 96 ? 1.893 -10.919 1.908 1.00 93.56 96 ARG A C 1
ATOM 721 O O . ARG A 1 96 ? 2.678 -11.351 1.073 1.00 93.56 96 ARG A O 1
ATOM 728 N N . VAL A 1 97 ? 2.167 -9.893 2.709 1.00 93.44 97 VAL A N 1
ATOM 729 C CA . VAL A 1 97 ? 3.415 -9.121 2.640 1.00 93.44 97 VAL A CA 1
ATOM 730 C C . VAL A 1 97 ? 4.029 -8.994 4.020 1.00 93.44 97 VAL A C 1
ATOM 732 O O . VAL A 1 97 ? 3.352 -8.660 4.992 1.00 93.44 97 VAL A O 1
ATOM 735 N N . ARG A 1 98 ? 5.328 -9.271 4.132 1.00 93.88 98 ARG A N 1
ATOM 736 C CA . ARG A 1 98 ? 6.058 -9.067 5.384 1.00 93.88 98 ARG A CA 1
ATOM 737 C C . ARG A 1 98 ? 6.475 -7.604 5.499 1.00 93.88 98 ARG A C 1
ATOM 739 O O . ARG A 1 98 ? 7.264 -7.135 4.692 1.00 93.88 98 ARG A O 1
ATOM 746 N N . ILE A 1 99 ? 6.003 -6.932 6.543 1.00 91.50 99 ILE A N 1
ATOM 747 C CA . ILE A 1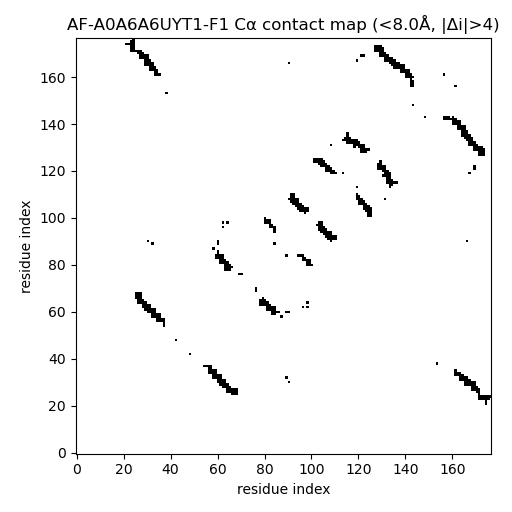 99 ? 6.409 -5.576 6.917 1.00 91.50 99 ILE A CA 1
ATOM 748 C C . ILE A 1 99 ? 7.482 -5.694 8.000 1.00 91.50 99 ILE A C 1
ATOM 750 O O . ILE A 1 99 ? 7.224 -6.194 9.104 1.00 91.50 99 ILE A O 1
ATOM 754 N N . ALA A 1 100 ? 8.713 -5.292 7.678 1.00 86.25 100 ALA A N 1
ATOM 755 C CA . ALA A 1 100 ? 9.851 -5.440 8.581 1.00 86.25 100 ALA A CA 1
ATOM 756 C C . ALA A 1 100 ? 9.591 -4.712 9.911 1.00 86.25 100 ALA A C 1
ATOM 758 O O . ALA A 1 100 ? 9.220 -3.543 9.916 1.00 86.25 100 ALA A O 1
ATOM 759 N N . GLY A 1 101 ? 9.751 -5.413 11.036 1.00 88.06 101 GLY A N 1
ATOM 760 C CA . GLY A 1 101 ? 9.491 -4.873 12.378 1.00 88.06 101 GLY A CA 1
ATOM 761 C C . GLY A 1 101 ? 8.030 -4.918 12.848 1.00 88.06 101 GLY A C 1
ATOM 762 O O . GLY A 1 101 ? 7.806 -4.835 14.051 1.00 88.06 101 GLY A O 1
ATOM 763 N N . TYR A 1 102 ? 7.057 -5.134 11.952 1.00 90.56 102 TYR A N 1
ATOM 764 C CA . TYR A 1 102 ? 5.620 -5.066 12.282 1.00 90.56 102 TYR A CA 1
ATOM 765 C C . TYR A 1 102 ? 4.856 -6.377 12.056 1.00 90.56 102 TYR A C 1
ATOM 767 O O . TYR A 1 102 ? 3.844 -6.625 12.705 1.00 90.56 102 TYR A O 1
ATOM 775 N N . GLY A 1 103 ? 5.356 -7.264 11.191 1.00 92.75 103 GLY A N 1
ATOM 776 C CA . GLY A 1 103 ? 4.820 -8.617 11.036 1.00 92.75 103 GLY A CA 1
ATOM 777 C C . GLY A 1 103 ? 4.362 -8.931 9.618 1.00 92.75 103 GLY A C 1
ATOM 778 O O . GLY A 1 103 ? 4.993 -8.523 8.647 1.00 92.75 103 GLY A O 1
ATOM 779 N N . LEU A 1 104 ? 3.314 -9.746 9.503 1.00 95.06 104 LEU A N 1
ATOM 780 C CA . LEU A 1 104 ? 2.736 -10.146 8.224 1.00 95.06 104 LEU A CA 1
ATOM 781 C C . LEU A 1 104 ? 1.434 -9.376 8.009 1.00 95.06 104 LEU A C 1
ATOM 783 O O . LEU A 1 104 ? 0.484 -9.571 8.767 1.00 95.06 104 LEU A O 1
ATOM 787 N N . PHE A 1 105 ? 1.403 -8.538 6.978 1.00 95.88 105 PHE A N 1
ATOM 788 C CA . PHE A 1 105 ? 0.171 -7.979 6.451 1.00 95.88 105 PHE A CA 1
ATOM 789 C C . PHE A 1 105 ? -0.525 -9.042 5.600 1.00 95.88 105 PHE A C 1
ATOM 791 O O . PHE A 1 105 ? 0.091 -9.608 4.695 1.00 95.88 105 PHE A O 1
ATOM 798 N N . THR A 1 106 ? -1.786 -9.339 5.898 1.00 96.56 106 THR A N 1
ATOM 799 C CA . THR A 1 106 ? -2.632 -10.228 5.094 1.00 96.56 106 THR A CA 1
ATOM 800 C C . THR A 1 106 ? -3.883 -9.474 4.691 1.00 96.56 106 THR A C 1
ATOM 802 O O . THR A 1 106 ? -4.555 -8.942 5.563 1.00 96.56 106 THR A O 1
ATOM 805 N N . ALA A 1 107 ? -4.222 -9.456 3.406 1.00 96.38 107 ALA A N 1
ATOM 806 C CA . ALA A 1 107 ? -5.427 -8.794 2.916 1.00 96.38 107 ALA A CA 1
ATOM 807 C C . ALA A 1 107 ? -6.180 -9.671 1.920 1.00 96.38 107 ALA A C 1
ATOM 809 O O . ALA A 1 107 ? -5.581 -10.514 1.246 1.00 96.38 107 ALA A O 1
ATOM 810 N N . VAL A 1 108 ? -7.490 -9.460 1.827 1.00 96.06 108 VAL A N 1
ATOM 811 C CA . VAL A 1 108 ? -8.333 -10.004 0.761 1.00 96.06 108 VAL A CA 1
ATOM 812 C C . VAL A 1 108 ? -8.920 -8.824 0.008 1.00 96.06 108 VAL A C 1
ATOM 814 O O . VAL A 1 108 ? -9.763 -8.106 0.542 1.00 96.06 108 VAL A O 1
ATOM 817 N N . LEU A 1 109 ? -8.441 -8.615 -1.215 1.00 95.56 109 LEU A N 1
ATOM 818 C CA . LEU A 1 109 ? -8.792 -7.460 -2.032 1.00 95.56 109 LEU A CA 1
ATOM 819 C C . LEU A 1 109 ? -9.603 -7.905 -3.249 1.00 95.56 109 LEU A C 1
ATOM 821 O O . LEU A 1 109 ? -9.220 -8.823 -3.979 1.00 95.56 109 LEU A O 1
ATOM 825 N N . ALA A 1 110 ? -10.735 -7.251 -3.463 1.00 92.12 110 ALA A N 1
ATOM 826 C CA . ALA A 1 110 ? -11.524 -7.357 -4.670 1.00 92.12 110 ALA A CA 1
ATOM 827 C C . ALA A 1 110 ? -10.720 -6.817 -5.859 1.00 92.12 110 ALA A C 1
ATOM 829 O O . ALA A 1 110 ? -10.028 -5.804 -5.762 1.00 92.12 110 ALA A O 1
ATOM 830 N N . GLY A 1 111 ? -10.813 -7.520 -6.984 1.00 81.94 111 GLY A N 1
ATOM 831 C CA . GLY A 1 111 ? -10.357 -7.011 -8.273 1.00 81.94 111 GLY A CA 1
ATOM 832 C C . GLY A 1 111 ? -11.506 -6.366 -9.044 1.00 81.94 111 GLY A C 1
ATOM 833 O O . GLY A 1 111 ? -12.669 -6.502 -8.665 1.00 81.94 111 GLY A O 1
ATOM 834 N N . GLY A 1 112 ? -11.178 -5.740 -10.173 1.00 75.81 112 GLY A N 1
ATOM 835 C CA . GLY A 1 112 ? -12.152 -5.170 -11.108 1.00 75.81 112 GLY A CA 1
ATOM 836 C C . GLY A 1 112 ? -12.143 -3.641 -11.160 1.00 75.81 112 GLY A C 1
ATOM 837 O O . GLY A 1 112 ? -11.219 -2.995 -10.666 1.00 75.81 112 GLY A O 1
ATOM 838 N N . ASP A 1 113 ? -13.182 -3.081 -11.783 1.00 80.06 113 ASP A N 1
ATOM 839 C CA . ASP A 1 113 ? -13.336 -1.648 -12.080 1.00 80.06 113 ASP A CA 1
ATOM 840 C C . ASP A 1 113 ? -13.892 -0.847 -10.886 1.00 80.06 113 ASP A C 1
ATOM 842 O O . ASP A 1 113 ? -14.803 -0.029 -11.040 1.00 80.06 113 ASP A O 1
ATOM 846 N N . SER A 1 114 ? -13.381 -1.102 -9.679 1.00 87.19 114 SER A N 1
ATOM 847 C CA . SER A 1 114 ? -13.749 -0.309 -8.503 1.00 87.19 114 SER A CA 1
ATOM 848 C C . SER A 1 114 ? -13.355 1.152 -8.693 1.00 87.19 114 SER A C 1
ATOM 850 O O . SER A 1 114 ? -12.299 1.460 -9.257 1.00 87.19 114 SER A O 1
ATOM 852 N N . GLN A 1 115 ? -14.209 2.051 -8.212 1.00 89.88 115 GLN A N 1
ATOM 853 C CA . GLN A 1 115 ? -13.966 3.490 -8.302 1.00 89.88 115 GLN A CA 1
ATOM 854 C C . GLN A 1 115 ? -13.012 3.948 -7.198 1.00 89.88 115 GLN A C 1
ATOM 856 O O . GLN A 1 115 ? -12.949 3.337 -6.134 1.00 89.88 115 GLN A O 1
ATOM 861 N N . GLU A 1 116 ? -12.283 5.038 -7.440 1.00 90.69 116 GLU A N 1
ATOM 862 C CA . GLU A 1 116 ? -11.463 5.695 -6.415 1.00 90.69 116 GLU A CA 1
ATOM 863 C C . GLU A 1 116 ? -12.294 5.959 -5.145 1.00 90.69 116 GLU A C 1
ATOM 865 O O . GLU A 1 116 ? -13.432 6.430 -5.208 1.00 90.69 116 GLU A O 1
ATOM 870 N N . GLY A 1 117 ? -11.731 5.623 -3.984 1.00 89.56 117 GLY A N 1
ATOM 871 C CA . GLY A 1 117 ? -12.378 5.752 -2.680 1.00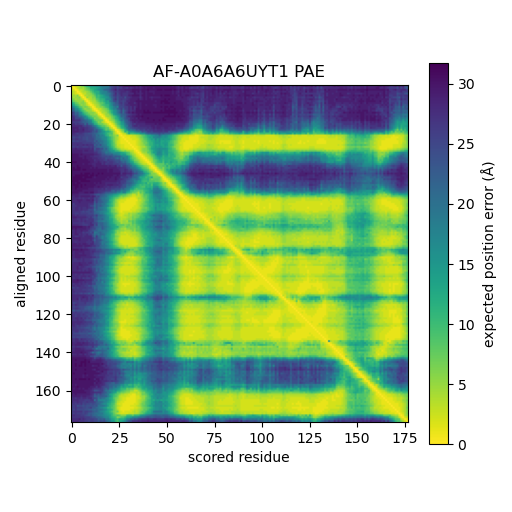 89.56 117 GLY A CA 1
ATOM 872 C C . GLY A 1 117 ? -13.357 4.628 -2.324 1.00 89.56 117 GLY A C 1
ATOM 873 O O . GLY A 1 117 ? -13.857 4.603 -1.200 1.00 89.56 117 GLY A O 1
ATOM 874 N N . GLU A 1 118 ? -13.632 3.681 -3.225 1.00 95.00 118 GLU A N 1
ATOM 875 C CA . GLU A 1 118 ? -14.461 2.514 -2.917 1.00 95.00 118 GLU A CA 1
ATOM 876 C C . GLU A 1 118 ? -13.710 1.524 -2.019 1.00 95.00 118 GLU A C 1
ATOM 878 O O . GLU A 1 118 ? -12.514 1.288 -2.200 1.00 95.00 118 GLU A O 1
ATOM 883 N N . ILE A 1 119 ? -14.415 0.911 -1.061 1.00 95.25 119 ILE A N 1
ATOM 884 C CA . ILE A 1 119 ? -13.857 -0.172 -0.244 1.00 95.25 119 ILE A CA 1
ATOM 885 C C . ILE A 1 119 ? -13.642 -1.392 -1.140 1.00 95.25 119 ILE A C 1
ATOM 887 O O . ILE A 1 119 ? -14.596 -1.993 -1.628 1.00 95.25 119 ILE A O 1
ATOM 891 N N . VAL A 1 120 ? -12.382 -1.784 -1.303 1.00 96.62 120 VAL A N 1
ATOM 892 C CA . VAL A 1 120 ? -11.979 -2.953 -2.097 1.00 96.62 120 VAL A CA 1
ATOM 893 C C . VAL A 1 120 ? -11.628 -4.151 -1.235 1.00 96.62 120 VAL A C 1
ATOM 895 O O . VAL A 1 120 ? -11.414 -5.232 -1.765 1.00 96.62 120 VAL A O 1
ATOM 898 N N . GLY A 1 121 ? -11.577 -4.011 0.086 1.00 96.50 121 GLY A N 1
ATOM 899 C CA . GLY A 1 121 ? -11.383 -5.158 0.957 1.00 96.50 121 GLY A CA 1
ATOM 900 C C . GLY A 1 121 ? -10.929 -4.795 2.354 1.00 96.50 121 GLY A C 1
ATOM 901 O O . GLY A 1 121 ? -11.033 -3.653 2.804 1.00 96.50 121 GLY A O 1
ATOM 902 N N . GLU A 1 122 ? -10.407 -5.805 3.028 1.00 96.88 122 GLU A N 1
ATOM 903 C CA . GLU A 1 122 ? -9.953 -5.729 4.408 1.00 96.88 122 GLU A CA 1
ATOM 904 C C . GLU A 1 122 ? -8.651 -6.509 4.579 1.00 96.88 122 GLU A C 1
ATOM 906 O O . GLU A 1 122 ? -8.324 -7.416 3.801 1.00 96.88 122 GLU A O 1
ATOM 911 N N . GLY A 1 123 ? -7.895 -6.145 5.607 1.00 96.25 123 GLY A N 1
ATOM 912 C CA . GLY A 1 123 ? -6.654 -6.820 5.941 1.00 96.25 123 GLY A CA 1
ATOM 913 C C . GLY A 1 123 ? -6.303 -6.725 7.413 1.00 96.25 123 GLY A C 1
ATOM 914 O O . GLY A 1 123 ? -6.963 -6.048 8.195 1.00 96.25 123 GLY A O 1
ATOM 915 N N . THR A 1 124 ? -5.249 -7.431 7.795 1.00 96.31 124 THR A N 1
ATOM 916 C CA . THR A 1 124 ? -4.697 -7.401 9.144 1.00 96.31 124 THR A CA 1
ATOM 917 C C . THR A 1 124 ? -3.182 -7.308 9.103 1.00 96.31 124 THR A C 1
ATOM 919 O O . THR A 1 124 ? -2.533 -7.967 8.288 1.00 96.31 124 THR A O 1
ATOM 922 N N . LEU A 1 125 ? -2.605 -6.519 10.008 1.00 94.94 125 LEU A N 1
ATOM 923 C CA . LEU A 1 125 ? -1.173 -6.522 10.303 1.00 94.94 125 LEU A CA 1
ATOM 924 C C . LEU A 1 125 ? -0.981 -7.046 11.725 1.00 94.94 125 LEU A C 1
ATOM 926 O O . LEU A 1 125 ? -1.235 -6.361 12.714 1.00 94.94 125 LEU A O 1
ATOM 930 N N . GLY A 1 126 ? -0.592 -8.316 11.843 1.00 91.00 126 GLY A N 1
ATOM 931 C CA . GLY A 1 126 ? -0.583 -8.992 13.140 1.00 91.00 126 GLY A CA 1
ATOM 932 C C . GLY A 1 126 ? -2.002 -9.148 13.698 1.00 91.00 126 GLY A C 1
ATOM 933 O O . GLY A 1 126 ? -2.715 -10.067 13.302 1.00 91.00 126 GLY A O 1
ATOM 934 N N . ARG A 1 127 ? -2.394 -8.284 14.642 1.00 91.00 127 ARG A N 1
ATOM 935 C CA . ARG A 1 127 ? -3.753 -8.244 15.223 1.00 91.00 127 ARG A CA 1
ATOM 936 C C . ARG A 1 127 ? -4.544 -7.000 14.832 1.00 91.00 127 ARG A C 1
ATOM 938 O O . ARG A 1 127 ? -5.738 -6.959 15.096 1.00 91.00 127 ARG A O 1
ATOM 945 N N . GLU A 1 128 ? -3.881 -6.018 14.236 1.00 93.19 128 GLU A N 1
ATOM 946 C CA . GLU A 1 128 ? -4.482 -4.739 13.892 1.00 93.19 128 GLU A CA 1
ATOM 947 C C . GLU A 1 128 ? -5.318 -4.889 12.611 1.00 93.19 128 GLU A C 1
ATOM 949 O O . GLU A 1 128 ? -4.769 -5.330 11.594 1.00 93.19 128 GLU A O 1
ATOM 954 N N . PRO A 1 129 ? -6.629 -4.586 12.644 1.00 95.31 129 PRO A N 1
ATOM 955 C CA . PRO A 1 129 ? -7.498 -4.641 11.474 1.00 95.31 129 PRO A CA 1
ATOM 956 C C . PRO A 1 129 ? -7.377 -3.383 10.606 1.00 95.31 129 PRO A C 1
ATOM 958 O O . PRO A 1 129 ? -7.240 -2.275 11.116 1.00 95.31 129 PRO A O 1
ATOM 961 N N . PHE A 1 130 ? -7.499 -3.555 9.291 1.00 95.69 130 PHE A N 1
ATOM 962 C CA . PHE A 1 130 ? -7.453 -2.491 8.290 1.00 95.69 130 PHE A CA 1
ATOM 963 C C . PHE A 1 130 ? -8.626 -2.605 7.313 1.00 95.69 130 PHE A C 1
ATOM 965 O O . PHE A 1 130 ? -8.984 -3.706 6.891 1.00 95.69 130 PHE A O 1
ATOM 972 N N . VAL A 1 131 ? -9.158 -1.459 6.888 1.00 96.00 131 VAL A N 1
ATOM 973 C CA . VAL A 1 131 ? -10.063 -1.338 5.735 1.00 96.00 131 VAL A CA 1
ATOM 974 C C . VAL A 1 131 ? -9.305 -0.729 4.562 1.00 96.00 131 VAL A C 1
ATOM 976 O O . VAL A 1 131 ? -8.555 0.227 4.744 1.00 96.00 131 VAL A O 1
ATOM 979 N N . CYS A 1 132 ? -9.481 -1.287 3.369 1.00 95.94 132 CYS A N 1
ATOM 980 C CA . CYS A 1 132 ? -8.715 -0.930 2.184 1.00 95.94 132 CYS A CA 1
ATOM 981 C C . CYS A 1 132 ? -9.606 -0.304 1.110 1.00 95.94 132 CYS A C 1
ATOM 983 O O . CYS A 1 132 ? -10.659 -0.844 0.766 1.00 95.94 132 CYS A O 1
ATOM 985 N N . PHE A 1 133 ? -9.146 0.812 0.553 1.00 95.19 133 PHE A N 1
ATOM 986 C CA . PHE A 1 133 ? -9.837 1.622 -0.439 1.00 95.19 133 PHE A CA 1
ATOM 987 C C . PHE A 1 133 ? -9.056 1.655 -1.745 1.00 95.19 133 PHE A C 1
ATOM 989 O O . PHE A 1 133 ? -7.824 1.723 -1.735 1.00 95.19 133 PHE A O 1
ATOM 996 N N . ARG A 1 134 ? -9.766 1.635 -2.872 1.00 95.00 134 ARG A N 1
ATOM 997 C CA . ARG A 1 134 ? -9.162 1.851 -4.186 1.00 95.00 134 ARG A CA 1
ATOM 998 C C . ARG A 1 134 ? -8.612 3.270 -4.267 1.00 95.00 134 ARG A C 1
ATOM 1000 O O . ARG A 1 134 ? -9.297 4.215 -3.887 1.00 95.00 134 ARG A O 1
ATOM 1007 N N . ASP A 1 135 ? -7.421 3.408 -4.824 1.00 88.56 135 ASP A N 1
ATOM 1008 C CA . ASP A 1 135 ? -6.873 4.700 -5.229 1.00 88.56 135 ASP A CA 1
ATOM 1009 C C . ASP A 1 135 ? -6.673 4.663 -6.750 1.00 88.56 135 ASP A C 1
ATOM 1011 O O . ASP A 1 135 ? -7.525 5.117 -7.510 1.00 88.56 135 ASP A O 1
ATOM 1015 N N . GLY A 1 136 ? -5.624 3.984 -7.210 1.00 80.00 136 GLY A N 1
ATOM 1016 C CA . GLY A 1 136 ? -5.325 3.739 -8.620 1.00 80.00 136 GLY A CA 1
ATOM 1017 C C . GLY A 1 136 ? -4.863 4.969 -9.404 1.00 80.00 136 GLY A C 1
ATOM 1018 O O . GLY A 1 136 ? -4.554 4.833 -10.588 1.00 80.00 136 GLY A O 1
ATOM 1019 N N . VAL A 1 137 ? -4.812 6.152 -8.784 1.00 79.56 137 VAL A N 1
ATOM 1020 C CA . VAL A 1 137 ? -4.520 7.422 -9.468 1.00 79.56 137 VAL A CA 1
ATOM 1021 C C . VAL A 1 137 ? -3.370 8.192 -8.828 1.00 79.56 137 VAL A C 1
ATOM 1023 O O . VAL A 1 137 ? -2.681 8.945 -9.521 1.00 79.56 137 VAL A O 1
ATOM 1026 N N . THR A 1 138 ? -3.116 8.000 -7.534 1.00 82.44 138 THR A N 1
ATOM 1027 C CA . THR A 1 138 ? -2.037 8.692 -6.832 1.00 82.44 138 THR A CA 1
ATOM 1028 C C . THR A 1 138 ? -0.679 8.159 -7.277 1.00 82.44 138 THR A C 1
ATOM 1030 O O . THR A 1 138 ? -0.328 7.004 -7.039 1.00 82.44 138 THR A O 1
ATOM 1033 N N . GLY A 1 139 ? 0.119 9.029 -7.894 1.00 81.69 139 GLY A N 1
ATOM 1034 C CA . GLY A 1 139 ? 1.526 8.765 -8.180 1.00 81.69 139 GLY A CA 1
ATOM 1035 C C . GLY A 1 139 ? 2.396 9.000 -6.945 1.00 81.69 139 GLY A C 1
ATOM 1036 O O . GLY A 1 139 ? 2.293 10.037 -6.287 1.00 81.69 139 GLY A O 1
ATOM 1037 N N . MET A 1 140 ? 3.289 8.061 -6.650 1.00 80.38 140 MET A N 1
ATOM 1038 C CA . MET A 1 140 ? 4.292 8.164 -5.595 1.00 80.38 140 MET A CA 1
ATOM 1039 C C . MET A 1 140 ? 5.672 7.865 -6.170 1.00 80.38 140 MET A C 1
ATOM 1041 O O . MET A 1 140 ? 5.832 6.991 -7.018 1.00 80.38 140 MET A O 1
ATOM 1045 N N . ARG A 1 141 ? 6.690 8.579 -5.689 1.00 80.50 141 ARG A N 1
ATOM 1046 C CA . ARG A 1 141 ? 8.082 8.276 -6.009 1.00 80.50 141 ARG A CA 1
ATOM 1047 C C . ARG A 1 141 ? 8.765 7.679 -4.789 1.00 80.50 141 ARG A C 1
ATOM 1049 O O . ARG A 1 141 ? 8.860 8.345 -3.760 1.00 80.50 141 ARG A O 1
ATOM 1056 N N . VAL A 1 142 ? 9.229 6.440 -4.909 1.00 76.25 142 VAL A N 1
ATOM 1057 C CA . VAL A 1 142 ? 9.965 5.750 -3.845 1.00 76.25 142 VAL A CA 1
ATOM 1058 C C . VAL A 1 142 ? 11.454 5.973 -4.085 1.00 76.25 142 VAL A C 1
ATOM 1060 O O . VAL A 1 142 ? 12.010 5.487 -5.068 1.00 76.25 142 VAL A O 1
ATOM 1063 N N . LEU A 1 143 ? 12.082 6.764 -3.216 1.00 73.94 143 LEU A N 1
ATOM 1064 C CA . LEU A 1 143 ? 13.515 7.048 -3.273 1.00 73.94 143 LEU A CA 1
ATOM 1065 C C . LEU A 1 143 ? 14.296 5.953 -2.541 1.00 73.94 143 LEU A C 1
ATOM 1067 O O . LEU A 1 143 ? 13.861 5.452 -1.504 1.00 73.94 143 LEU A O 1
ATOM 1071 N N . GLU A 1 144 ? 15.463 5.608 -3.072 1.00 63.97 144 GLU A N 1
ATOM 1072 C CA . GLU A 1 144 ? 16.430 4.751 -2.392 1.00 63.97 144 GLU A CA 1
ATOM 1073 C C . GLU A 1 144 ? 17.200 5.611 -1.378 1.00 63.97 144 GLU A C 1
ATOM 1075 O O . GLU A 1 144 ? 18.073 6.386 -1.754 1.00 63.97 144 GLU A O 1
ATOM 1080 N N . GLU A 1 145 ? 16.845 5.536 -0.092 1.00 56.69 145 GLU A N 1
ATOM 1081 C CA . GLU A 1 145 ? 17.634 6.173 0.974 1.00 56.69 145 GLU A CA 1
ATOM 1082 C C . GLU A 1 145 ? 18.643 5.170 1.564 1.00 56.69 145 GLU A C 1
ATOM 1084 O O . GLU A 1 145 ? 18.348 3.975 1.704 1.00 56.69 145 GLU A O 1
ATOM 1089 N N . GLU A 1 146 ? 19.840 5.651 1.917 1.00 44.25 146 GLU A N 1
ATOM 1090 C CA . GLU A 1 146 ? 20.901 4.859 2.550 1.00 44.25 146 GLU A CA 1
ATOM 1091 C C . GLU A 1 146 ? 20.384 4.186 3.837 1.00 44.25 146 GLU A C 1
ATOM 1093 O O . GLU A 1 146 ? 20.196 4.827 4.868 1.00 44.25 146 GLU A O 1
ATOM 1098 N N . GLY A 1 147 ? 20.140 2.873 3.781 1.00 42.62 147 GLY A N 1
ATOM 1099 C CA . GLY A 1 147 ? 19.638 2.080 4.915 1.00 42.62 147 GLY A CA 1
ATOM 1100 C C . GLY A 1 147 ? 18.573 1.050 4.539 1.00 42.62 147 GLY A C 1
ATOM 1101 O O . GLY A 1 147 ? 18.428 0.044 5.230 1.00 42.62 147 GLY A O 1
ATOM 1102 N N . TRP A 1 148 ? 17.905 1.239 3.398 1.00 51.41 148 TRP A N 1
ATOM 1103 C CA . TRP A 1 148 ? 16.901 0.312 2.853 1.00 51.41 148 TRP A CA 1
ATOM 1104 C C . TRP A 1 148 ? 17.468 -0.637 1.797 1.00 51.41 148 TRP A C 1
ATOM 1106 O O . TRP A 1 148 ? 16.713 -1.226 1.029 1.00 51.41 148 TRP A O 1
ATOM 1116 N N . GLY A 1 149 ? 18.798 -0.768 1.757 1.00 42.56 149 GLY A N 1
ATOM 1117 C CA . GLY A 1 149 ? 19.547 -1.601 0.823 1.00 42.56 149 GLY A CA 1
ATOM 1118 C C . GLY A 1 149 ? 19.271 -3.084 1.038 1.00 42.56 149 GLY A C 1
ATOM 1119 O O . GLY A 1 149 ? 20.115 -3.827 1.542 1.00 42.56 149 GLY A O 1
ATOM 1120 N N . TRP A 1 150 ? 18.086 -3.532 0.643 1.00 42.00 150 TRP A N 1
ATOM 1121 C CA . TRP A 1 150 ? 17.863 -4.926 0.338 1.00 42.00 150 TRP A CA 1
ATOM 1122 C C . TRP A 1 150 ? 18.787 -5.250 -0.829 1.00 42.00 150 TRP A C 1
ATOM 1124 O O . TRP A 1 150 ? 18.685 -4.661 -1.902 1.00 42.00 150 TRP A O 1
ATOM 1134 N N . GLY A 1 151 ? 19.735 -6.158 -0.604 1.00 39.53 151 GLY A N 1
ATOM 1135 C CA . GLY A 1 151 ? 20.644 -6.677 -1.622 1.00 39.53 151 GLY A CA 1
ATOM 1136 C C . GLY A 1 151 ? 19.923 -7.508 -2.686 1.00 39.53 151 GLY A C 1
ATOM 1137 O O . GLY A 1 151 ? 20.319 -8.645 -2.935 1.00 39.53 151 GLY A O 1
ATOM 1138 N N . HIS A 1 152 ? 18.864 -6.972 -3.295 1.00 44.12 152 HIS A N 1
ATOM 1139 C CA . HIS A 1 152 ? 18.176 -7.575 -4.421 1.00 44.12 152 HIS A CA 1
ATOM 1140 C C . HIS A 1 152 ? 19.056 -7.438 -5.672 1.00 44.12 152 HIS A C 1
ATOM 1142 O O . HIS A 1 152 ? 19.372 -6.321 -6.098 1.00 44.12 152 HIS A O 1
ATOM 1148 N N . PRO A 1 153 ? 19.478 -8.559 -6.284 1.00 38.91 153 PRO A N 1
ATOM 1149 C CA . PRO A 1 153 ? 20.247 -8.531 -7.518 1.00 38.91 153 PRO A CA 1
ATOM 1150 C C . PRO A 1 153 ? 19.337 -8.051 -8.657 1.00 38.91 153 PRO A C 1
ATOM 1152 O O . PRO A 1 153 ? 18.598 -8.832 -9.243 1.00 38.91 153 PRO A O 1
ATOM 1155 N N . GLY A 1 154 ? 19.374 -6.749 -8.945 1.00 45.25 154 GLY A N 1
ATOM 1156 C CA . GLY A 1 154 ? 18.567 -6.109 -9.993 1.00 45.25 154 GLY A CA 1
ATOM 1157 C C . GLY A 1 154 ? 18.017 -4.730 -9.621 1.00 45.25 154 GLY A C 1
ATOM 1158 O O . GLY A 1 154 ? 17.582 -4.001 -10.505 1.00 45.25 154 GLY A O 1
ATOM 1159 N N . TRP A 1 155 ? 18.085 -4.354 -8.342 1.00 50.41 155 TRP A N 1
ATOM 1160 C CA . TRP A 1 155 ? 17.558 -3.095 -7.818 1.00 50.41 155 TRP A CA 1
ATOM 1161 C C . TRP A 1 155 ? 18.614 -1.978 -7.908 1.00 50.41 155 TRP A C 1
ATOM 1163 O O . TRP A 1 155 ? 19.706 -2.110 -7.355 1.00 50.41 155 TRP A O 1
ATOM 1173 N N . ARG A 1 156 ? 18.321 -0.907 -8.654 1.00 52.62 156 ARG A N 1
ATOM 1174 C CA . ARG A 1 156 ? 19.053 0.374 -8.635 1.00 52.62 156 ARG A CA 1
ATOM 1175 C C . ARG A 1 156 ? 18.058 1.483 -8.959 1.00 52.62 156 ARG A C 1
ATOM 1177 O O . ARG A 1 156 ? 17.899 1.831 -10.127 1.00 52.62 156 ARG A O 1
ATOM 1184 N N . GLY A 1 157 ? 17.373 1.999 -7.941 1.00 47.44 157 GLY A N 1
ATOM 1185 C CA . GLY A 1 157 ? 16.521 3.180 -8.110 1.00 47.44 157 GLY A CA 1
ATOM 1186 C C . GLY A 1 157 ? 17.351 4.417 -8.456 1.00 47.44 157 GLY A C 1
ATOM 1187 O O . GLY A 1 157 ? 16.867 5.318 -9.138 1.00 47.44 157 GLY A O 1
ATOM 1188 N N . GLY A 1 158 ? 18.625 4.432 -8.041 1.00 52.59 158 GLY A N 1
ATOM 1189 C CA . GLY A 1 158 ? 19.502 5.584 -8.230 1.00 52.59 158 GLY A CA 1
ATOM 1190 C C . GLY A 1 158 ? 18.916 6.845 -7.589 1.00 52.59 158 GLY A C 1
ATOM 1191 O O . GLY A 1 158 ? 17.920 6.797 -6.868 1.00 52.59 158 GLY A O 1
ATOM 1192 N N . ASP A 1 159 ? 19.505 7.998 -7.892 1.00 57.19 159 ASP A N 1
ATOM 1193 C CA . ASP A 1 159 ? 19.053 9.283 -7.340 1.00 57.19 159 ASP A CA 1
ATOM 1194 C C . ASP A 1 159 ? 17.638 9.685 -7.819 1.00 57.19 159 ASP A C 1
ATOM 1196 O O . ASP A 1 159 ? 17.031 10.613 -7.283 1.00 57.19 159 ASP A O 1
ATOM 1200 N N . GLU A 1 160 ? 17.096 9.004 -8.837 1.00 63.00 160 GLU A N 1
ATOM 1201 C CA . GLU A 1 160 ? 15.819 9.355 -9.466 1.00 63.00 160 GLU A CA 1
ATOM 1202 C C . GLU A 1 160 ? 14.600 8.660 -8.837 1.00 63.00 160 GLU A C 1
ATOM 1204 O O . GLU A 1 160 ? 13.488 9.181 -8.976 1.00 63.00 160 GLU A O 1
ATOM 1209 N N . GLY A 1 161 ? 14.800 7.557 -8.104 1.00 69.44 161 GLY A N 1
ATOM 1210 C CA . GLY A 1 161 ? 13.740 6.765 -7.471 1.00 69.44 161 GLY A CA 1
ATOM 1211 C C . GLY A 1 161 ? 12.847 5.995 -8.449 1.00 69.44 161 GLY A C 1
ATOM 1212 O O . GLY A 1 161 ? 12.916 6.163 -9.664 1.00 69.44 161 GLY A O 1
ATOM 1213 N N . LEU A 1 162 ? 11.976 5.143 -7.908 1.00 73.88 162 LEU A N 1
ATOM 1214 C CA . LEU A 1 162 ? 10.965 4.417 -8.679 1.00 73.88 162 LEU A CA 1
ATOM 1215 C C . LEU A 1 162 ? 9.665 5.210 -8.741 1.00 73.88 162 LEU A C 1
ATOM 1217 O O . LEU A 1 162 ? 9.170 5.687 -7.719 1.00 73.88 162 LEU A O 1
ATOM 1221 N N . GLU A 1 163 ? 9.099 5.316 -9.939 1.00 83.00 163 GLU A N 1
ATOM 1222 C CA . GLU A 1 163 ? 7.743 5.814 -10.128 1.00 83.00 163 GLU A CA 1
ATOM 1223 C C . GLU A 1 163 ? 6.747 4.681 -9.871 1.00 83.00 163 GLU A C 1
ATOM 1225 O O . GLU A 1 163 ? 6.810 3.607 -1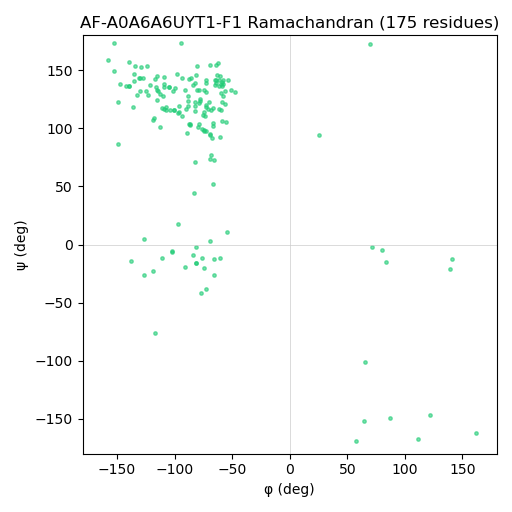0.480 1.00 83.00 163 GLU A O 1
ATOM 1230 N N . CYS A 1 164 ? 5.845 4.928 -8.930 1.00 87.69 164 CYS A N 1
ATOM 1231 C CA . CYS A 1 164 ? 4.854 3.977 -8.474 1.00 87.69 164 CYS A CA 1
ATOM 1232 C C . CYS A 1 164 ? 3.464 4.606 -8.500 1.00 87.69 164 CYS A C 1
ATOM 1234 O O . CYS A 1 164 ? 3.306 5.815 -8.331 1.00 87.69 164 CYS A O 1
ATOM 1236 N N . ILE A 1 165 ? 2.451 3.768 -8.662 1.00 89.62 165 ILE A N 1
ATOM 1237 C CA . ILE A 1 165 ? 1.047 4.140 -8.510 1.00 89.62 165 ILE A CA 1
ATOM 1238 C C . ILE A 1 165 ? 0.546 3.485 -7.229 1.00 89.62 165 ILE A C 1
ATOM 1240 O O . ILE A 1 165 ? 0.843 2.318 -6.972 1.00 89.62 165 ILE A O 1
ATOM 1244 N N . VAL A 1 166 ? -0.190 4.235 -6.416 1.00 91.69 166 VAL A N 1
ATOM 1245 C CA . VAL A 1 166 ? -0.934 3.685 -5.285 1.00 91.69 166 VAL A CA 1
ATOM 1246 C C . VAL A 1 166 ? -2.136 2.940 -5.843 1.00 91.69 166 VAL A C 1
ATOM 1248 O O . VAL A 1 166 ? -3.061 3.558 -6.353 1.00 91.69 166 VAL A O 1
ATOM 1251 N N . ASP A 1 167 ? -2.158 1.617 -5.745 1.00 92.88 167 ASP A N 1
ATOM 1252 C CA . ASP A 1 167 ? -3.322 0.828 -6.148 1.00 92.88 167 ASP A CA 1
ATOM 1253 C C . ASP A 1 167 ? -4.426 0.890 -5.097 1.00 92.88 167 ASP A C 1
ATOM 1255 O O . ASP A 1 167 ? -5.617 0.967 -5.421 1.00 92.88 167 ASP A O 1
ATOM 1259 N N . VAL A 1 168 ? -4.013 0.800 -3.832 1.00 94.56 168 VAL A N 1
ATOM 1260 C CA . VAL A 1 168 ? -4.897 0.669 -2.678 1.00 94.56 168 VAL A CA 1
ATOM 1261 C C . VAL A 1 168 ? -4.276 1.373 -1.475 1.00 94.56 168 VAL A C 1
ATOM 1263 O O . VAL A 1 168 ? -3.085 1.223 -1.201 1.00 94.56 168 VAL A O 1
ATOM 1266 N N . TRP A 1 169 ? -5.096 2.088 -0.713 1.00 94.00 169 TRP A N 1
ATOM 1267 C CA . TRP A 1 169 ? -4.733 2.619 0.599 1.00 94.00 169 TRP A CA 1
ATOM 1268 C C . TRP A 1 169 ? -5.569 1.948 1.688 1.00 94.00 169 TRP A C 1
ATOM 1270 O O . TRP A 1 169 ? -6.787 1.850 1.573 1.00 94.00 169 TRP A O 1
ATOM 1280 N N . CYS A 1 170 ? -4.919 1.490 2.752 1.00 95.12 170 CYS A N 1
ATOM 1281 C CA . CYS A 1 170 ? -5.541 0.812 3.874 1.00 95.12 170 CYS A CA 1
ATOM 1282 C C . CYS A 1 170 ? -5.398 1.635 5.160 1.00 95.12 170 CYS A C 1
ATOM 1284 O O . CYS A 1 170 ? -4.285 1.958 5.589 1.00 95.12 170 CYS A O 1
ATOM 1286 N N . ALA A 1 171 ? -6.529 1.934 5.794 1.00 93.94 171 ALA A N 1
ATOM 1287 C CA . ALA A 1 171 ? -6.613 2.646 7.064 1.00 93.94 171 ALA A CA 1
ATOM 1288 C C . ALA A 1 171 ? -6.819 1.656 8.211 1.00 93.94 171 ALA A C 1
ATOM 1290 O O . ALA A 1 171 ? -7.654 0.752 8.099 1.00 93.94 171 ALA A O 1
ATOM 1291 N N . SER A 1 172 ? -6.081 1.827 9.307 1.00 93.69 172 SER A N 1
ATOM 1292 C CA . SER A 1 172 ? -6.324 1.038 10.511 1.00 93.69 172 SER A CA 1
ATOM 1293 C C . SER A 1 172 ? -7.694 1.351 11.111 1.00 93.69 172 SER A C 1
ATOM 1295 O O . SER A 1 172 ? -8.153 2.495 11.111 1.00 93.69 172 SER A O 1
ATOM 1297 N N . LEU A 1 173 ? -8.351 0.308 11.612 1.00 90.44 173 LEU A N 1
ATOM 1298 C CA . LEU A 1 173 ? -9.618 0.380 12.335 1.00 90.44 173 LEU A CA 1
ATOM 1299 C C . LEU A 1 173 ? -9.438 0.246 13.847 1.00 90.44 173 LEU A C 1
ATOM 1301 O O . LEU A 1 173 ? -10.425 0.346 14.579 1.00 90.44 173 LEU A O 1
ATOM 1305 N N . ASP A 1 174 ? -8.219 -0.021 14.317 1.00 83.94 174 ASP A N 1
ATOM 1306 C CA . ASP A 1 174 ? -7.965 -0.043 15.751 1.00 83.94 174 ASP A CA 1
ATOM 1307 C C . ASP A 1 174 ? -8.216 1.355 16.326 1.00 83.94 174 ASP A C 1
ATOM 1309 O O . ASP A 1 174 ? -8.030 2.348 15.638 1.00 83.94 174 ASP A O 1
ATOM 1313 N N . VAL A 1 175 ? -8.706 1.455 17.551 1.00 65.00 175 VAL A N 1
ATOM 1314 C CA . VAL A 1 175 ? -9.064 2.725 18.214 1.00 65.00 175 VAL A CA 1
ATOM 1315 C C . VAL A 1 175 ? -8.374 2.863 19.566 1.00 65.00 175 VAL A C 1
ATOM 1317 O O . VAL A 1 175 ? -8.621 3.825 20.293 1.00 65.00 175 VAL A O 1
ATOM 1320 N N . GLU A 1 176 ? -7.502 1.916 19.911 1.00 54.69 176 GLU A N 1
ATOM 1321 C CA . GLU A 1 176 ? -6.749 1.946 21.156 1.00 54.69 176 GLU A CA 1
ATOM 1322 C C . GLU A 1 176 ? -5.446 2.743 20.984 1.00 54.69 176 GLU A C 1
ATOM 1324 O O . GLU A 1 176 ? -4.468 2.281 20.398 1.00 54.69 176 GLU A O 1
ATOM 1329 N N . GLY A 1 177 ? -5.465 3.971 21.510 1.00 47.59 177 GLY A N 1
ATOM 1330 C CA . GLY A 1 177 ? -4.284 4.733 21.921 1.00 47.59 177 GLY A CA 1
ATOM 1331 C C . GLY A 1 177 ? -4.163 4.757 23.438 1.00 47.59 177 GLY A C 1
ATOM 1332 O O . GLY A 1 177 ? -5.219 4.869 24.105 1.00 47.59 177 GLY A O 1
#

Sequence (177 aa):
MKLHPLNLLLPFIHLTNALPTTTGSPHTLYLLTCLSPPPPPPCPRLFLCPPIPPTSPSSTHLAVFFTTPPNLSSKTQTPTSIGELDTETGWTGTTRVRIAGYGLFTAVLAGGDSQEGEIVGEGTLGREPFVCFRDGVTGMRVLEEEGWGWGHPGWRGGDEGLECIVDVWCASLDVEG

Radius of gyration: 24.31 Å; Cα contacts (8 Å, |Δi|>4): 320; chains: 1; bounding box: 107×36×54 Å

Solvent-accessible surface area (backbone atoms only — not comparable to full-atom values): 10888 Å² total; per-residue (Å²): 140,86,86,78,86,83,84,82,82,75,84,82,79,79,81,74,79,74,73,78,86,68,69,42,38,48,35,32,38,37,36,28,46,26,59,40,79,58,78,80,76,92,68,66,96,82,66,85,78,73,90,74,77,87,65,70,68,46,75,46,36,37,40,42,31,24,74,51,67,79,64,82,87,50,96,72,82,84,65,72,31,57,18,61,40,97,60,93,76,65,70,50,39,82,39,71,28,53,30,65,97,66,43,49,34,37,34,47,27,63,72,78,92,73,50,67,71,35,80,35,36,41,33,31,46,68,86,45,43,28,46,26,22,31,46,66,71,52,74,44,72,51,67,72,57,97,84,72,77,70,88,53,92,86,75,76,48,55,99,78,25,36,54,24,35,30,46,30,43,28,41,36,66,40,58,83,126

Foldseek 3Di:
DDDDDDDDDDDDPPPPPPPPPQQFQQKKKFKKKWWADDDDDPDDPDDDDDDDDDDPTDIWIKIFMASHHDPPVDPDDDTPWMWTWPDPVGDAAWGWTATPPQGIKIWGFHDDDDDFQDFGTWIDGPNWIKTKTAHQADKDFAADDPPPPPVDPPDDCDRVGTIIGGGMMIGTPHRDD